Protein 9EJY (pdb70)

Nearest PDB structures (foldseek):
  6es4-assembly1_A  TM=9.521E-01  e=2.164E-20  Drosophila melanogaster
  6es4-assembly1_B  TM=9.559E-01  e=6.079E-20  Drosophila melanogaster
  2rqc-assembly1_A  TM=8.273E-01  e=5.214E-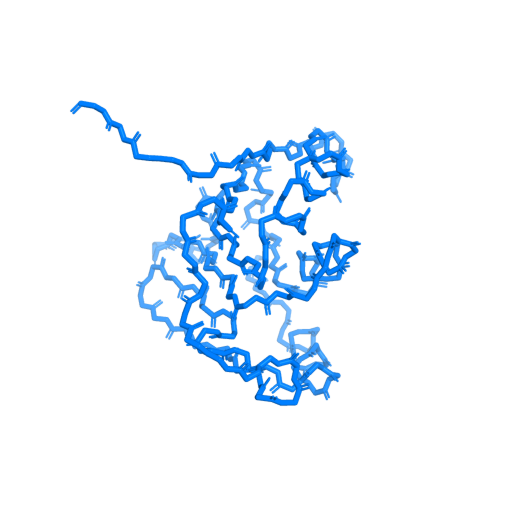06  Homo sapiens
  5lsl-assembly3_C  TM=9.166E-01  e=3.857E-05  Saccharomyces cerevisiae
  5zwo-assembly1_4  TM=9.006E-01  e=8.368E-05  Saccharomyces cerevisiae S288C

Structure (mmCIF, N/CA/C/O backbone):
data_9EJY
#
_entry.id   9EJY
#
_cell.length_a   77.023
_cell.length_b   77.023
_cell.length_c   52.893
_cell.angle_alpha   90.000
_cell.angle_beta   90.000
_cell.angle_gamma   120.000
#
_symmetry.space_group_name_H-M   'P 31 2 1'
#
loop_
_entity.id
_entity.type
_entity.pdbx_description
1 polymer 'Heterogeneous nuclear ribonucleoprotein R'
2 water water
#
loop_
_atom_site.group_PDB
_atom_site.id
_atom_site.type_symbol
_atom_site.label_atom_id
_atom_site.label_alt_id
_atom_site.label_comp_id
_atom_site.label_asym_id
_atom_site.label_entity_id
_atom_site.label_seq_id
_atom_site.pdbx_PDB_ins_code
_atom_site.Cartn_x
_atom_site.Cartn_y
_atom_site.Cartn_z
_atom_site.occupancy
_atom_site.B_iso_or_equiv
_atom_site.auth_seq_id
_atom_site.auth_comp_id
_atom_site.auth_asym_id
_atom_site.auth_atom_id
_atom_site.pdbx_PDB_model_num
ATOM 1 N N . SER A 1 17 ? 7.40680 30.07970 -0.65885 1.000 123.25285 120 SER A N 1
ATOM 2 C CA . SER A 1 17 ? 6.87060 30.31952 0.67725 1.000 119.70421 120 SER A CA 1
ATOM 3 C C . SER A 1 17 ? 5.52838 29.61786 0.87085 1.000 117.03682 120 SER A C 1
ATOM 4 O O . SER A 1 17 ? 5.02006 28.94719 -0.03577 1.000 114.61325 120 SER A O 1
ATOM 7 N N . GLY A 1 18 ? 4.95790 29.79094 2.06066 1.000 101.03151 121 GLY A N 1
ATOM 8 C CA . GLY A 1 18 ? 3.76580 29.08302 2.45293 1.000 90.90532 121 GLY A CA 1
ATOM 9 C C . GLY A 1 18 ? 4.11392 27.90957 3.34514 1.000 82.62036 121 GLY A C 1
ATOM 10 O O . GLY A 1 18 ? 5.22765 27.37972 3.29505 1.000 84.12665 121 GLY A O 1
ATOM 11 N N . PRO A 1 19 ? 3.17850 27.49398 4.19514 1.000 79.07279 122 PRO A N 1
ATOM 12 C CA . PRO A 1 19 ? 3.43874 26.33650 5.05800 1.000 77.62224 122 PRO A CA 1
ATOM 13 C C . PRO A 1 19 ? 3.45545 25.03207 4.27645 1.000 82.24284 122 PRO A C 1
ATOM 14 O O . PRO A 1 19 ? 2.74806 24.85940 3.27893 1.000 83.92800 122 PRO A O 1
ATOM 18 N N . ASP A 1 20 ? 4.30125 24.11394 4.74139 1.000 81.98595 123 ASP A N 1
ATOM 19 C CA . ASP A 1 20 ? 4.41605 22.77519 4.17122 1.000 85.79227 123 ASP A CA 1
ATOM 20 C C . ASP A 1 20 ? 3.23468 21.94211 4.65028 1.000 86.09267 123 ASP A C 1
ATOM 21 O O . ASP A 1 20 ? 3.15875 21.58368 5.82924 1.000 83.82343 123 ASP A O 1
ATOM 26 N N . GLU A 1 21 ? 2.32409 21.61208 3.73154 1.000 87.79340 124 GLU A N 1
ATOM 27 C CA . GLU A 1 21 ? 1.08494 20.94612 4.12468 1.000 89.14969 124 GLU A CA 1
ATOM 28 C C . GLU A 1 21 ? 1.34654 19.57516 4.72811 1.000 88.56954 124 GLU A C 1
ATOM 29 O O . GLU A 1 21 ? 0.68755 19.18759 5.70040 1.000 87.18811 124 GLU A O 1
ATOM 35 N N . ALA A 1 22 ? 2.29578 18.82419 4.16283 1.000 89.37995 125 ALA A N 1
ATOM 36 C CA . ALA A 1 22 ? 2.64147 17.52438 4.72978 1.000 89.13530 125 ALA A CA 1
ATOM 37 C C . ALA A 1 22 ? 3.15396 17.66801 6.15837 1.000 87.14333 125 ALA A C 1
ATOM 38 O O . ALA A 1 22 ? 2.75267 16.91284 7.05308 1.000 87.19795 125 ALA A O 1
ATOM 40 N N . LYS A 1 23 ? 4.04502 18.63439 6.39229 1.000 84.92573 126 LYS A N 1
ATOM 41 C CA . LYS A 1 23 ? 4.59387 18.81523 7.73112 1.000 83.76257 126 LYS A CA 1
ATOM 42 C C . LYS A 1 23 ? 3.51505 19.23123 8.72015 1.000 80.47029 126 LYS A C 1
ATOM 43 O O . LYS A 1 23 ? 3.49739 18.75693 9.86313 1.000 78.37124 126 LYS A O 1
ATOM 49 N N . ILE A 1 24 ? 2.60609 20.11321 8.30085 1.000 82.53757 127 ILE A N 1
ATOM 50 C CA . ILE A 1 24 ? 1.49386 20.50344 9.16268 1.000 80.69314 127 ILE A CA 1
ATOM 51 C C . ILE A 1 24 ? 0.60463 19.29998 9.46530 1.000 82.69159 127 ILE A C 1
ATOM 52 O O . ILE A 1 24 ? 0.21770 19.06431 10.61711 1.000 79.33216 127 ILE A O 1
ATOM 57 N N . LYS A 1 25 ? 0.27798 18.51374 8.43225 1.000 84.69865 128 LYS A N 1
ATOM 58 C CA . LYS A 1 25 ? -0.59872 17.35656 8.60602 1.000 83.25428 128 LYS A CA 1
ATOM 59 C C . LYS A 1 25 ? -0.04848 16.39299 9.65156 1.000 83.42834 128 LYS A C 1
ATOM 60 O O . LYS A 1 25 ? -0.76124 15.98646 10.57758 1.000 82.73161 128 LYS A O 1
ATOM 66 N N . ALA A 1 26 ? 1.22150 16.00946 9.51446 1.000 84.80148 129 ALA A N 1
ATOM 67 C CA . ALA A 1 26 ? 1.82304 15.10210 10.48134 1.000 83.08299 129 ALA A CA 1
ATOM 68 C C . ALA A 1 26 ? 1.81521 15.69328 11.88651 1.000 80.31709 129 ALA A C 1
ATOM 69 O O . ALA A 1 26 ? 1.67650 14.95718 12.87043 1.000 82.49887 129 ALA A O 1
ATOM 71 N N . LEU A 1 27 ? 1.95043 17.01217 12.00876 1.000 80.05501 130 LEU A N 1
ATOM 72 C CA . LEU A 1 27 ? 1.91593 17.62149 13.33384 1.000 78.70145 130 LEU A CA 1
ATOM 73 C C . LEU A 1 27 ? 0.56116 17.40888 13.99737 1.000 78.81581 130 LEU A C 1
ATOM 74 O O . LEU A 1 27 ? 0.48730 17.01347 15.16726 1.000 78.47046 130 LEU A O 1
ATOM 79 N N . LEU A 1 28 ? -0.52584 17.68131 13.26505 1.000 77.60471 131 LEU A N 1
ATOM 80 C CA . LEU A 1 28 ? -1.86127 17.53290 13.83780 1.000 78.76381 131 LEU A CA 1
ATOM 81 C C . LEU A 1 28 ? -2.21098 16.07108 14.07931 1.000 82.30755 131 LEU A C 1
ATOM 82 O O . LEU A 1 28 ? -2.96088 15.76450 15.01336 1.000 79.78558 131 LEU A O 1
ATOM 87 N N . GLU A 1 29 ? -1.70041 15.15923 13.24876 1.000 87.76553 132 GLU A N 1
ATOM 88 C CA . GLU A 1 29 ? -1.94322 13.74048 13.50283 1.000 89.04129 132 GLU A CA 1
ATOM 89 C C . GLU A 1 29 ? -1.21140 13.28767 14.75921 1.000 87.26069 132 GLU A C 1
ATOM 90 O O . GLU A 1 29 ? -1.71498 12.44668 15.51329 1.000 89.33385 132 GLU A O 1
ATOM 96 N N . ARG A 1 30 ? -0.03203 13.85528 15.00962 1.000 83.95585 133 ARG A N 1
ATOM 97 C CA . ARG A 1 30 ? 0.70783 13.54055 16.22630 1.000 83.79112 133 ARG A CA 1
ATOM 98 C C . ARG A 1 30 ? 0.00677 14.09642 17.46430 1.000 81.27479 133 ARG A C 1
ATOM 99 O O . ARG A 1 30 ? -0.27775 13.35125 18.40955 1.000 81.94320 133 ARG A O 1
ATOM 107 N N . THR A 1 31 ? -0.29051 15.40211 17.47659 1.000 80.32822 134 THR A N 1
ATOM 108 C CA . THR A 1 31 ? -0.76058 16.05223 18.69781 1.000 75.77072 134 THR A CA 1
ATOM 109 C C . THR A 1 31 ? -2.27433 16.02646 18.86600 1.000 77.09848 134 THR A C 1
ATOM 110 O O . THR A 1 31 ? -2.75648 16.11373 20.00003 1.000 74.55534 134 THR A O 1
ATOM 114 N N . GLY A 1 32 ? -3.04139 15.92590 17.78036 1.000 76.78150 135 GLY A N 1
ATOM 115 C CA . GLY A 1 32 ? -4.48682 15.89633 17.87985 1.000 72.14431 135 GLY A CA 1
ATOM 116 C C . GLY A 1 32 ? -5.14986 17.24636 18.05059 1.000 72.78970 135 GLY A C 1
ATOM 117 O O . GLY A 1 32 ? -6.37666 17.29787 18.21622 1.000 72.82439 135 GLY A O 1
ATOM 118 N N . TYR A 1 33 ? -4.38771 18.33516 18.01518 1.000 70.74541 136 TYR A N 1
ATOM 119 C CA . TYR A 1 33 ? -4.94548 19.67341 18.12737 1.000 69.77953 136 TYR A CA 1
ATOM 120 C C . TYR A 1 33 ? -5.67815 20.06627 16.85087 1.000 68.41267 136 TYR A C 1
ATOM 121 O O . TYR A 1 33 ? -5.34981 19.60577 15.75240 1.000 70.48022 136 TYR A O 1
ATOM 130 N N . THR A 1 34 ? -6.66966 20.94203 17.00120 1.000 65.91634 137 THR A N 1
ATOM 131 C CA . THR A 1 34 ? -7.30611 21.56172 15.85158 1.000 67.53612 137 THR A CA 1
ATOM 132 C C . THR A 1 34 ? -6.40971 22.66866 15.30779 1.000 67.58377 137 THR A C 1
ATOM 133 O O . THR A 1 34 ? -5.54132 23.19609 16.00674 1.000 65.24111 137 THR A O 1
ATOM 137 N N . LEU A 1 35 ? -6.62542 23.02798 14.04654 1.000 67.08811 138 LEU A N 1
ATOM 138 C CA . LEU A 1 35 ? -5.90178 24.15087 13.44601 1.000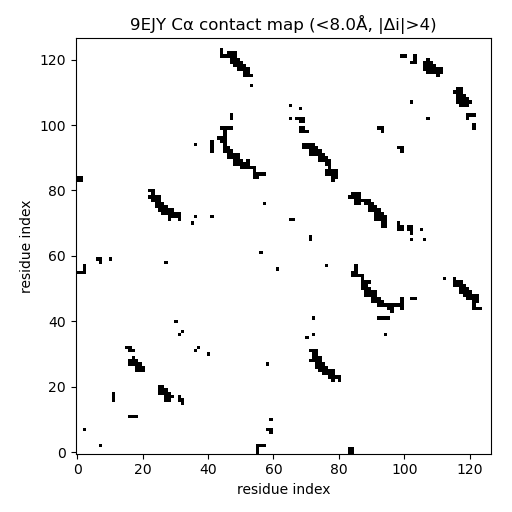 67.10291 138 LEU A CA 1
ATOM 139 C C . LEU A 1 35 ? -6.86125 24.85484 12.50512 1.000 69.57900 138 LEU A C 1
ATOM 140 O O . LEU A 1 35 ? -7.27421 24.27446 11.49711 1.000 68.82832 138 LEU A O 1
ATOM 145 N N . ASP A 1 36 ? -7.23992 26.08281 12.84290 1.000 66.14123 139 ASP A N 1
ATOM 146 C CA . ASP A 1 36 ? -8.26835 26.81230 12.11276 1.000 67.04149 139 ASP A CA 1
ATOM 147 C C . ASP A 1 36 ? -7.65857 28.03819 11.45793 1.000 64.74439 139 ASP A C 1
ATOM 148 O O . ASP A 1 36 ? -7.03634 28.86744 12.12837 1.000 62.81189 139 ASP A O 1
ATOM 153 N N . VAL A 1 37 ? -7.83083 28.13964 10.15135 1.000 64.70119 140 VAL A N 1
ATOM 154 C CA . VAL A 1 37 ? -7.21825 29.18981 9.35518 1.000 63.65862 140 VAL A CA 1
ATOM 155 C C . VAL A 1 37 ? -8.31171 30.19745 9.02031 1.000 62.00305 140 VAL A C 1
ATOM 156 O O . VAL A 1 37 ? -9.31966 29.84171 8.40909 1.000 63.52187 140 VAL A O 1
ATOM 160 N N . THR A 1 38 ? -8.14792 31.43369 9.47752 1.000 60.09936 141 THR A N 1
ATOM 161 C CA . THR A 1 38 ? -9.04736 32.52955 9.12069 1.000 61.58374 141 THR A CA 1
ATOM 162 C C . THR A 1 38 ? -8.23137 33.62468 8.44552 1.000 57.76299 141 THR A C 1
ATOM 163 O O . THR A 1 38 ? -7.00572 33.53909 8.32282 1.000 58.06545 141 THR A O 1
ATOM 167 N N . THR A 1 39 ? -8.91241 34.66890 8.01157 1.000 58.14341 142 THR A N 1
ATOM 168 C CA . THR A 1 39 ? -8.18362 35.75185 7.38498 1.000 57.33483 142 THR A CA 1
ATOM 169 C C . THR A 1 39 ? -7.30797 36.39555 8.44920 1.000 54.73259 142 THR A C 1
ATOM 170 O O . THR A 1 39 ? -7.79413 36.75794 9.52577 1.000 57.85140 142 THR A O 1
ATOM 174 N N . GLY A 1 40 ? -6.01579 36.48534 8.16714 1.000 54.44158 143 GLY A N 1
ATOM 175 C CA . GLY A 1 40 ? -5.06838 37.10444 9.06763 1.000 56.44972 143 GLY A CA 1
ATOM 176 C C . GLY A 1 40 ? -4.60786 36.27052 10.24703 1.000 55.29186 143 GLY A C 1
ATOM 177 O O . GLY A 1 40 ? -3.86810 36.79454 11.08739 1.000 49.90691 143 GLY A O 1
ATOM 178 N N . GLN A 1 41 ? -4.99413 34.99695 10.34975 1.000 54.58559 144 GLN A N 1
ATOM 179 C CA . GLN A 1 41 ? -4.63887 34.27085 11.56390 1.000 53.48534 144 GLN A CA 1
ATOM 180 C C . GLN A 1 41 ? -4.65645 32.76228 11.33979 1.000 55.21517 144 GLN A C 1
ATOM 181 O O . GLN A 1 41 ? -5.49268 32.23796 10.60500 1.000 56.20747 144 GLN A O 1
ATOM 187 N N . ARG A 1 42 ? -3.72973 32.06884 11.99955 1.000 52.92606 145 ARG A N 1
ATOM 188 C CA . ARG A 1 42 ? -3.77788 30.61656 12.11443 1.000 55.18426 145 ARG A CA 1
ATOM 189 C C . ARG A 1 42 ? -3.84720 30.28653 13.59848 1.000 56.04603 145 ARG A C 1
ATOM 190 O O . ARG A 1 42 ? -2.96098 30.68784 14.36125 1.000 53.79692 145 ARG A O 1
ATOM 198 N N . LYS A 1 43 ? -4.91043 29.59468 14.01635 1.000 54.75103 146 LYS A N 1
ATOM 199 C CA . LYS A 1 43 ? -5.12743 29.27866 15.42576 1.000 55.75598 146 LYS A CA 1
ATOM 200 C C . LYS A 1 43 ? -4.95904 27.78336 15.65152 1.000 60.96166 146 LYS A C 1
ATOM 201 O O . LYS A 1 43 ? -5.72590 26.97470 15.11747 1.000 59.62798 146 LYS A O 1
ATOM 207 N N . TYR A 1 44 ? -3.95324 27.43373 16.44432 1.000 58.10886 147 TYR A N 1
ATOM 208 C CA . TYR A 1 44 ? -3.63161 26.06429 16.81502 1.000 57.54153 147 TYR A CA 1
ATOM 209 C C . TYR A 1 44 ? -4.21952 25.79598 18.19487 1.000 59.66562 147 TYR A C 1
ATOM 210 O O . TYR A 1 44 ? -3.96745 26.55433 19.13953 1.000 58.43176 147 TYR A O 1
ATOM 219 N N . GLY A 1 45 ? -5.01606 24.73398 18.31219 1.000 59.51577 148 GLY A N 1
ATOM 220 C CA . GLY A 1 45 ? -5.69154 24.52381 19.58177 1.000 61.47126 148 GLY A CA 1
ATOM 221 C C . GLY A 1 45 ? -6.74470 25.59230 19.83821 1.000 62.52607 148 GLY A C 1
ATOM 222 O O . GLY A 1 45 ? -7.40609 26.08850 18.92324 1.000 64.48407 148 GLY A O 1
ATOM 223 N N . GLY A 1 46 ? -6.90173 25.94860 21.11324 1.000 64.03846 149 GLY A N 1
ATOM 224 C CA . GLY A 1 46 ? -7.83457 26.97288 21.53113 1.000 63.81897 149 GLY A CA 1
ATOM 225 C C . GLY A 1 46 ? -9.29752 26.60582 21.36986 1.000 67.80400 149 GLY A C 1
ATOM 226 O O . GLY A 1 46 ? -10.02363 27.22969 20.59086 1.000 68.23966 149 GLY A O 1
ATOM 227 N N . PRO A 1 47 ? -9.78305 25.61681 22.14172 1.000 65.42366 150 PRO A N 1
ATOM 228 C CA . PRO A 1 47 ? -9.09602 24.84035 23.19624 1.000 65.76524 150 PRO A CA 1
ATOM 229 C C . PRO A 1 47 ? -8.20765 23.70322 22.68393 1.000 66.51804 150 PRO A C 1
ATOM 230 O O . PRO A 1 47 ? -8.38018 23.22730 21.55819 1.000 68.20730 150 PRO A O 1
ATOM 234 N N . PRO A 1 48 ? -7.25586 23.24949 23.49828 1.000 69.71197 151 PRO A N 1
ATOM 235 C CA . PRO A 1 48 ? -6.52327 22.03383 23.17611 1.000 68.46840 151 PRO A CA 1
ATOM 236 C C . PRO A 1 48 ? -7.44085 20.83664 23.33262 1.000 74.36689 151 PRO A C 1
ATOM 237 O O . PRO A 1 48 ? -8.57415 20.98861 23.81187 1.000 74.87376 151 PRO A O 1
ATOM 241 N N . PRO A 1 49 ? -7.00204 19.63881 22.95617 1.000 73.92884 152 PRO A N 1
ATOM 242 C CA . PRO A 1 49 ? -7.80730 18.44743 23.26319 1.000 78.10166 152 PRO A CA 1
ATOM 243 C C . PRO A 1 49 ? -7.96390 18.30526 24.77023 1.000 83.65099 152 PRO A C 1
ATOM 244 O O . PRO A 1 49 ? -7.01848 18.52665 25.52790 1.000 82.71027 152 PRO A O 1
ATOM 248 N N . ASP A 1 50 ? -9.16857 17.93823 25.21712 1.000 87.07876 153 ASP A N 1
ATOM 249 C CA . ASP A 1 50 ? -9.35899 17.90616 26.66222 1.000 90.19092 153 ASP A CA 1
ATOM 250 C C . ASP A 1 50 ? -8.53892 16.80961 27.32569 1.000 92.31096 153 ASP A C 1
ATOM 251 O O . ASP A 1 50 ? -8.41841 16.81026 28.55525 1.000 95.09774 153 ASP A O 1
ATOM 256 N N . SER A 1 51 ? -7.96256 15.88971 26.54542 1.000 95.10153 154 SER A N 1
ATOM 257 C CA . SER A 1 51 ? -6.98414 14.95653 27.09692 1.000 94.35439 154 SER A CA 1
ATOM 258 C C . SER A 1 51 ? -5.70965 15.67992 27.51007 1.000 91.23917 154 SER A C 1
ATOM 259 O O . SER A 1 51 ? -5.04354 15.26863 28.46923 1.000 91.58679 154 SER A O 1
ATOM 262 N N . VAL A 1 52 ? -5.35043 16.74270 26.78979 1.000 87.71497 155 VAL A N 1
ATOM 263 C CA . VAL A 1 52 ? -4.22601 17.57696 27.19549 1.000 87.00015 155 VAL A CA 1
ATOM 264 C C . VAL A 1 52 ? -4.60917 18.42820 28.39450 1.000 87.10612 155 VAL A C 1
ATOM 265 O O . VAL A 1 52 ? -3.85562 18.52797 29.37007 1.000 84.36066 155 VAL A O 1
ATOM 269 N N . TYR A 1 53 ? -5.78755 19.04418 28.34747 1.000 85.87036 156 TYR A N 1
ATOM 270 C CA . TYR A 1 53 ? -6.17798 20.02079 29.35669 1.000 84.84346 156 TYR A CA 1
ATOM 271 C C . TYR A 1 53 ? -7.69116 20.14534 29.36719 1.000 90.95986 156 TYR A C 1
ATOM 272 O O . TYR A 1 53 ? -8.28517 20.58575 28.37840 1.000 91.42751 156 TYR A O 1
ATOM 281 N N . SER A 1 54 ? -8.30977 19.76654 30.47568 1.000 94.87492 157 SER A N 1
ATOM 282 C CA . SER A 1 54 ? -9.69830 20.09968 30.74515 1.000 100.95823 157 SER A CA 1
ATOM 283 C C . SER A 1 54 ? -9.73399 21.20857 31.78622 1.000 103.61518 157 SER A C 1
ATOM 284 O O . SER A 1 54 ? -8.95828 21.19438 32.75067 1.000 103.72273 157 SER A O 1
ATOM 287 N N . GLY A 1 55 ? -10.61698 22.17815 31.57822 1.000 103.88824 158 GLY A N 1
ATOM 288 C CA . GLY A 1 55 ? -10.68204 23.31531 32.47122 1.000 103.00408 158 GLY A CA 1
ATOM 289 C C . GLY A 1 55 ? -11.00504 24.60644 31.75235 1.000 102.61175 158 GLY A C 1
ATOM 290 O O . GLY A 1 55 ? -11.00758 24.65890 30.51943 1.000 103.13024 158 GLY A O 1
ATOM 291 N N . VAL A 1 56 ? -11.28850 25.65462 32.52820 1.000 102.09522 159 VAL A N 1
ATOM 292 C CA . VAL A 1 56 ? -11.63915 26.94944 31.95422 1.000 99.91526 159 VAL A CA 1
ATOM 293 C C . VAL A 1 56 ? -10.41966 27.56597 31.26889 1.000 96.13740 159 VAL A C 1
ATOM 294 O O . VAL A 1 56 ? -9.26937 27.18157 31.51126 1.000 92.18146 159 VAL A O 1
ATOM 298 N N . GLN A 1 57 ? -10.68553 28.51252 30.36959 1.000 96.40305 160 GLN A N 1
ATOM 299 C CA . GLN A 1 57 ? -9.62881 29.17301 29.62362 1.000 91.14771 160 GLN A CA 1
ATOM 300 C C . GLN A 1 57 ? -8.57962 29.73309 30.58444 1.000 89.93201 160 GLN A C 1
ATOM 301 O O . GLN A 1 57 ? -8.94173 30.34572 31.60006 1.000 89.39744 160 GLN A O 1
ATOM 307 N N . PRO A 1 58 ? -7.29023 29.50983 30.32475 1.000 80.46280 161 PRO A N 1
ATOM 308 C CA . PRO A 1 58 ? -6.24977 29.99699 31.24038 1.000 75.35773 161 PRO A CA 1
ATOM 309 C C . PRO A 1 58 ? -6.25569 31.51376 31.35139 1.000 74.59737 161 PRO A C 1
ATOM 310 O O . PRO A 1 58 ? -6.43597 32.23356 30.36602 1.000 76.35002 161 PRO A O 1
ATOM 314 N N . GLY A 1 59 ? -6.00954 31.99158 32.56046 1.000 69.42771 162 GLY A N 1
ATOM 315 C CA . GLY A 1 59 ? -6.17337 33.38975 32.90054 1.000 74.11374 162 GLY A CA 1
ATOM 316 C C . GLY A 1 59 ? -4.92245 34.22625 32.74580 1.000 70.49021 162 GLY A C 1
ATOM 317 O O . GLY A 1 59 ? -4.06242 33.96875 31.89811 1.000 68.02079 162 GLY A O 1
ATOM 318 N N . ILE A 1 60 ? -4.82521 35.24964 33.59629 1.000 69.97019 163 ILE A N 1
ATOM 319 C CA . ILE A 1 60 ? -3.80348 36.27392 33.44290 1.000 70.32784 163 ILE A CA 1
ATOM 320 C C . ILE A 1 60 ? -2.42503 35.67672 33.69386 1.000 66.93823 163 ILE A C 1
ATOM 321 O O . ILE A 1 60 ? -2.23728 34.84909 34.59606 1.000 65.06858 163 ILE A O 1
ATOM 326 N N . GLY A 1 61 ? -1.45183 36.09024 32.89403 1.000 6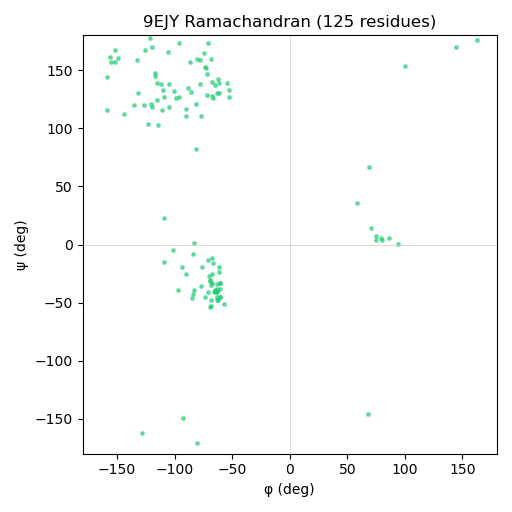4.90787 164 GLY A N 1
ATOM 327 C CA . GLY A 1 61 ? -0.09918 35.62317 33.07414 1.000 63.79710 164 GLY A CA 1
ATOM 328 C C . GLY A 1 61 ? 0.22613 34.31685 32.38496 1.000 60.92395 164 GLY A C 1
ATOM 329 O O . GLY A 1 61 ? 1.34487 33.80857 32.55194 1.000 60.98423 164 GLY A O 1
ATOM 330 N N . THR A 1 62 ? -0.70186 33.77054 31.59872 1.000 58.58054 165 THR A N 1
ATOM 331 C CA . THR A 1 62 ? -0.52768 32.48403 30.93491 1.000 58.29651 165 THR A CA 1
ATOM 332 C C . THR A 1 62 ? -0.17120 32.60231 29.46072 1.000 56.20592 165 THR A C 1
ATOM 333 O O . THR A 1 62 ? 0.08366 31.57685 28.81180 1.000 52.00080 165 THR A O 1
ATOM 337 N N . GLU A 1 63 ? -0.15392 33.81742 28.91722 1.000 53.81218 166 GLU A N 1
ATOM 338 C CA . GLU A 1 63 ? 0.04221 34.05345 27.49656 1.000 49.56925 166 GLU A CA 1
ATOM 339 C C . GLU A 1 63 ? 1.38463 34.73119 27.26291 1.000 46.85120 166 GLU A C 1
ATOM 340 O O . GLU A 1 63 ? 1.76744 35.63505 28.01243 1.000 49.79312 166 GLU A O 1
ATOM 346 N N . VAL A 1 64 ? 2.10667 34.29194 26.22924 1.000 45.66657 167 VAL A N 1
ATOM 347 C CA . VAL A 1 64 ? 3.36277 34.92388 25.85311 1.000 46.42356 167 VAL A CA 1
ATOM 348 C C . VAL A 1 64 ? 3.23443 35.51854 24.46071 1.000 44.38452 167 VAL A C 1
ATOM 349 O O . VAL A 1 64 ? 2.50872 34.99956 23.60842 1.000 44.06474 167 VAL A O 1
ATOM 353 N N . PHE A 1 65 ? 3.89628 36.65158 24.25793 1.000 44.71247 168 PHE A N 1
ATOM 354 C CA . PHE A 1 65 ? 4.09270 37.20442 22.92890 1.000 43.25453 168 PHE A CA 1
ATOM 355 C C . PHE A 1 65 ? 5.37371 36.59172 22.38639 1.000 43.55800 168 PHE A C 1
ATOM 356 O O . PHE A 1 65 ? 6.35251 36.47116 23.13053 1.000 41.63006 168 PHE A O 1
ATOM 364 N N . VAL A 1 66 ? 5.35277 36.14622 21.12339 1.000 42.28499 169 VAL A N 1
ATOM 365 C CA . VAL A 1 66 ? 6.53932 35.61771 20.44362 1.000 41.50602 169 VAL A CA 1
ATOM 366 C C . VAL A 1 66 ? 6.77992 36.49937 19.22844 1.000 44.72327 169 VAL A C 1
ATOM 367 O O . VAL A 1 66 ? 5.92980 36.57733 18.34179 1.000 43.44514 169 VAL A O 1
ATOM 371 N N . GLY A 1 67 ? 7.93452 37.16156 19.18193 1.000 42.97922 170 GLY A N 1
ATOM 372 C CA . GLY A 1 67 ? 8.23634 38.10095 18.12914 1.000 48.01514 170 GLY A CA 1
ATOM 373 C C . GLY A 1 67 ? 9.47422 37.68768 17.34983 1.000 50.11400 170 GLY A C 1
ATOM 374 O O . GLY A 1 67 ? 10.21931 36.78559 17.74636 1.000 44.33314 170 GLY A O 1
ATOM 375 N N . LYS A 1 68 ? 9.68458 38.38712 16.22916 1.000 46.83253 171 LYS A N 1
ATOM 376 C CA . LYS A 1 68 ? 10.80087 38.13399 15.32363 1.000 52.91329 171 LYS A CA 1
ATOM 377 C C . LYS A 1 68 ? 10.78653 36.69801 14.80568 1.000 48.79028 171 LYS A C 1
ATOM 378 O O . LYS A 1 68 ? 11.83209 36.08943 14.58713 1.000 47.66140 171 LYS A O 1
ATOM 384 N N . ILE A 1 69 ? 9.59302 36.16732 14.58228 1.000 48.54199 172 ILE A N 1
ATOM 385 C CA . ILE A 1 69 ? 9.45820 34.86252 13.91906 1.000 48.50449 172 ILE A CA 1
ATOM 386 C C . ILE A 1 69 ? 9.80362 35.02478 12.44891 1.000 52.34630 172 ILE A C 1
ATOM 387 O O . ILE A 1 69 ? 9.26470 35.93459 11.79132 1.000 51.64427 172 ILE A O 1
ATOM 392 N N . PRO A 1 70 ? 10.69489 34.20574 11.89124 1.000 53.70146 173 PRO A N 1
ATOM 393 C CA . PRO A 1 70 ? 10.93430 34.25985 10.44640 1.000 53.36459 173 PRO A CA 1
ATOM 394 C C . PRO A 1 70 ? 9.62282 34.10212 9.68922 1.000 55.21593 173 PRO A C 1
ATOM 395 O O . PRO A 1 70 ? 8.76791 33.29457 10.05979 1.000 56.29057 173 PRO A O 1
ATOM 399 N N . ARG A 1 71 ? 9.45882 34.89710 8.62507 1.000 56.70482 174 ARG A N 1
ATOM 400 C CA . ARG A 1 71 ? 8.14642 35.05509 8.00652 1.000 58.30085 174 ARG A CA 1
ATOM 401 C C . ARG A 1 71 ? 7.67793 33.81414 7.25793 1.000 62.41904 174 ARG A C 1
ATOM 402 O O . ARG A 1 71 ? 6.49657 33.73673 6.90450 1.000 60.95240 174 ARG A O 1
ATOM 410 N N . ASP A 1 72 ? 8.56099 32.84749 7.00094 1.000 61.05334 175 ASP A N 1
ATOM 411 C CA . ASP A 1 72 ? 8.18720 31.61550 6.31779 1.000 61.76153 175 ASP A CA 1
ATOM 412 C C . ASP A 1 72 ? 8.20515 30.40764 7.25346 1.000 60.86713 175 ASP A C 1
ATOM 413 O O . ASP A 1 72 ? 8.35129 29.27070 6.78983 1.000 61.52736 175 ASP A O 1
ATOM 418 N N . LEU A 1 73 ? 8.08611 30.63292 8.55840 1.000 62.23122 176 LEU A N 1
ATOM 419 C CA . LEU A 1 73 ? 8.15459 29.58297 9.56661 1.000 59.32512 176 LEU A CA 1
ATOM 420 C C . LEU A 1 73 ? 6.76906 29.39745 10.16906 1.000 60.14101 176 LEU A C 1
ATOM 421 O O . LEU A 1 73 ? 6.11753 30.38311 10.52813 1.000 55.32307 176 LEU A O 1
ATOM 426 N N . TYR A 1 74 ? 6.32769 28.14778 10.28959 1.000 57.65692 177 TYR A N 1
ATOM 427 C CA . TYR A 1 74 ? 4.94328 27.86073 10.66284 1.000 58.03500 177 TYR A CA 1
ATOM 428 C C . TYR A 1 74 ? 4.90692 26.89133 11.84375 1.000 59.01771 177 TYR A C 1
ATOM 429 O O . TYR A 1 74 ? 5.89085 26.70281 12.57177 1.000 59.57045 177 TYR A O 1
ATOM 438 N N . GLU A 1 75 ? 3.74755 26.26280 12.05531 1.000 58.34227 178 GLU A N 1
ATOM 439 C CA . GLU A 1 75 ? 3.50056 25.56704 13.31783 1.000 56.37251 178 GLU A CA 1
ATOM 440 C C . GLU A 1 75 ? 4.33711 24.30455 13.46104 1.000 58.81974 178 GLU A C 1
ATOM 441 O O . GLU A 1 75 ? 4.64246 23.89858 14.58960 1.000 56.36722 178 GLU A O 1
ATOM 447 N N . ASP A 1 76 ? 4.72567 23.68014 12.34951 1.000 57.23450 179 ASP A N 1
ATOM 448 C CA . ASP A 1 76 ? 5.55138 22.48173 12.44480 1.000 60.43642 179 ASP A CA 1
ATOM 449 C C . ASP A 1 76 ? 6.88713 22.76365 13.11534 1.000 59.85048 179 ASP A C 1
ATOM 450 O O . ASP A 1 76 ? 7.50864 21.83418 13.64526 1.000 59.15961 179 ASP A O 1
ATOM 455 N N . GLU A 1 77 ? 7.35006 24.01314 13.09291 1.000 57.22774 180 GLU A N 1
ATOM 456 C CA . GLU A 1 77 ? 8.55445 24.39282 13.82405 1.000 57.74467 180 GLU A CA 1
ATOM 457 C C . GLU A 1 77 ? 8.25383 25.01284 15.17597 1.000 54.28472 180 GLU A C 1
ATOM 458 O O . GLU A 1 77 ? 8.95873 24.72655 16.15455 1.000 51.14161 180 GLU A O 1
ATOM 464 N N . LEU A 1 78 ? 7.21167 25.84669 15.25799 1.000 52.74572 181 LEU A N 1
ATOM 465 C CA . LEU A 1 78 ? 6.94849 26.58599 16.48431 1.000 51.20011 181 LEU A CA 1
ATOM 466 C C . LEU A 1 78 ? 6.43739 25.68329 17.59223 1.000 50.38527 181 LEU A C 1
ATOM 467 O O . LEU A 1 78 ? 6.79901 25.86530 18.75822 1.000 47.94930 181 LEU A O 1
ATOM 472 N N . VAL A 1 79 ? 5.56171 24.74310 17.26743 1.000 50.21327 182 VAL A N 1
ATOM 473 C CA . VAL A 1 79 ? 4.87681 23.97038 18.30184 1.000 51.00201 182 VAL A CA 1
ATOM 474 C C . VAL A 1 79 ? 5.86644 23.05587 19.02543 1.000 52.82763 182 VAL A C 1
ATOM 475 O O . VAL A 1 79 ? 5.86092 23.03339 20.26638 1.000 50.26906 182 VAL A O 1
ATOM 479 N N . PRO A 1 80 ? 6.73323 22.29406 18.34077 1.000 53.56690 183 PRO A N 1
ATOM 480 C CA . PRO A 1 80 ? 7.68267 21.45646 19.09234 1.000 52.53635 183 PRO A CA 1
ATOM 481 C C . PRO A 1 80 ? 8.60994 22.25355 19.98509 1.000 51.72314 183 PRO A C 1
ATOM 482 O O . PRO A 1 80 ? 9.01170 21.75282 21.04089 1.000 49.16114 183 PRO A O 1
ATOM 486 N N . LEU A 1 81 ? 8.98658 23.47071 19.58720 1.000 52.68037 184 LEU A N 1
ATOM 487 C CA . LEU A 1 81 ? 9.84799 24.26681 20.44966 1.000 49.21393 184 LEU A CA 1
ATOM 488 C C . LEU A 1 81 ? 9.10398 24.68259 21.70418 1.000 47.70087 184 LEU A C 1
ATOM 489 O O . LEU A 1 81 ? 9.56827 24.42581 22.81475 1.000 43.86063 184 LEU A O 1
ATOM 494 N N . PHE A 1 82 ? 7.92307 25.29478 21.55313 1.000 46.21070 185 PHE A N 1
ATOM 495 C CA . PHE A 1 82 ? 7.26728 25.85380 22.73034 1.000 43.88050 185 PHE A CA 1
ATOM 496 C C . PHE A 1 82 ? 6.61540 24.79445 23.59632 1.000 47.49526 185 PHE A C 1
ATOM 497 O O . PHE A 1 82 ? 6.39686 25.05588 24.78088 1.000 46.68504 185 PHE A O 1
ATOM 505 N N . GLU A 1 83 ? 6.35694 23.59829 23.05376 1.000 45.49878 186 GLU A N 1
ATOM 506 C CA . GLU A 1 83 ? 5.95625 22.47223 23.89372 1.000 48.74420 186 GLU A CA 1
ATOM 507 C C . GLU A 1 83 ? 7.02607 22.10221 24.90977 1.000 49.98974 186 GLU A C 1
ATOM 508 O O . GLU A 1 83 ? 6.72328 21.42094 25.89907 1.000 47.99985 186 GLU A O 1
ATOM 514 N N . LYS A 1 84 ? 8.27667 22.51783 24.69019 1.000 46.89040 187 LYS A N 1
ATOM 515 C CA . LYS A 1 84 ? 9.28841 22.26077 25.70020 1.000 49.86074 187 LYS A CA 1
ATOM 516 C C . LYS A 1 84 ? 9.01899 23.05399 26.96860 1.000 49.08015 187 LYS A C 1
ATOM 517 O O . LYS A 1 84 ? 9.41761 22.61321 28.04351 1.000 49.18491 187 LYS A O 1
ATOM 523 N N . ALA A 1 85 ? 8.31032 24.18649 26.88071 1.000 46.58981 188 ALA A N 1
ATOM 524 C CA . ALA A 1 85 ? 7.96617 24.90472 28.10562 1.000 47.99151 188 ALA A CA 1
ATOM 525 C C . ALA A 1 85 ? 6.81447 24.24014 28.84716 1.000 50.90132 188 ALA A C 1
ATOM 526 O O . ALA A 1 85 ? 6.79095 24.23365 30.08205 1.000 54.00326 188 ALA A O 1
ATOM 528 N N . GLY A 1 86 ? 5.85124 23.68969 28.11674 1.000 49.10726 189 GLY A N 1
ATOM 529 C CA . GLY A 1 86 ? 4.70521 23.03343 28.70432 1.000 50.35404 189 GLY A CA 1
ATOM 530 C C . GLY A 1 86 ? 3.61300 22.89247 27.66115 1.000 52.01183 189 GLY A C 1
ATOM 531 O O . GLY A 1 86 ? 3.74457 23.38485 26.53471 1.000 51.21416 189 GLY A O 1
ATOM 532 N N . PRO A 1 87 ? 2.50904 22.22472 28.01388 1.000 54.45346 190 PRO A N 1
ATOM 533 C CA . PRO A 1 87 ? 1.43561 22.00466 27.03364 1.000 53.92695 190 PRO A CA 1
ATOM 534 C C . PRO A 1 87 ? 0.78130 23.30691 26.60332 1.000 52.18604 190 PRO A C 1
ATOM 535 O O . PRO A 1 87 ? 0.47382 24.17097 27.42469 1.000 51.61962 190 PRO A O 1
ATOM 539 N N . ILE A 1 88 ? 0.53001 23.41427 25.30340 1.000 52.94034 191 ILE A N 1
ATOM 540 C CA . ILE A 1 88 ? -0.00042 24.63098 24.69446 1.000 53.92224 191 ILE A CA 1
ATOM 541 C C . ILE A 1 88 ? -1.52095 24.61931 24.81065 1.000 55.24182 191 ILE A C 1
ATOM 542 O O . ILE A 1 88 ? -2.16668 23.60429 24.51473 1.000 55.85096 191 ILE A O 1
ATOM 547 N N . TRP A 1 89 ? -2.09612 25.72681 25.28730 1.000 55.88995 192 TRP A N 1
ATOM 548 C CA . TRP A 1 89 ? -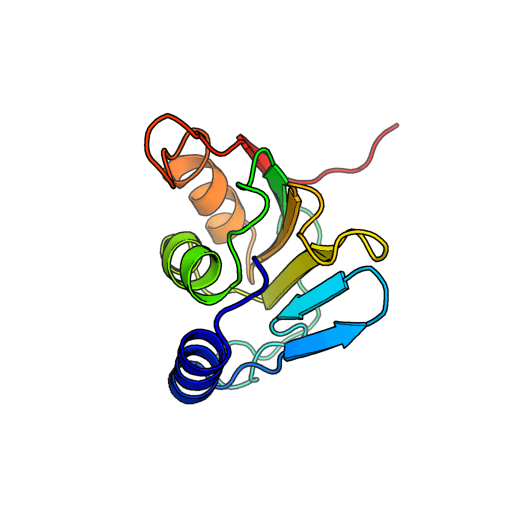3.55102 25.86154 25.23207 1.000 56.57272 192 TRP A CA 1
ATOM 549 C C . TRP A 1 89 ? -3.98646 26.40085 23.87319 1.000 58.11795 192 TRP A C 1
ATOM 550 O O . TRP A 1 89 ? -4.89716 25.84923 23.24901 1.000 59.79382 192 TRP A O 1
ATOM 561 N N . ASP A 1 90 ? -3.30830 27.44345 23.39631 1.000 51.70982 193 ASP A N 1
ATOM 562 C CA . ASP A 1 90 ? -3.56255 27.91198 22.01109 1.000 53.81085 193 ASP A CA 1
ATOM 563 C C . ASP A 1 90 ? -2.31161 28.57631 21.43900 1.000 52.92997 193 ASP A C 1
ATOM 564 O O . ASP A 1 90 ? -1.44952 28.96854 22.23365 1.000 48.89209 193 ASP A O 1
ATOM 569 N N . LEU A 1 91 ? -2.20673 28.61405 20.11553 1.000 50.49168 194 LEU A N 1
ATOM 570 C CA . LEU A 1 91 ? -1.12429 29.33947 19.41881 1.000 50.25184 194 LEU A CA 1
ATOM 571 C C . LEU A 1 91 ? -1.81795 30.10108 18.28622 1.000 51.85808 194 LEU A C 1
ATOM 572 O O . LEU A 1 91 ? -2.44359 29.45817 17.44413 1.000 51.69351 194 LEU A O 1
ATOM 577 N N . ARG A 1 92 ? -1.70321 31.41918 18.29238 1.000 48.28239 195 ARG A N 1
ATOM 578 C CA . ARG A 1 92 ? -2.28411 32.23082 17.20039 1.000 48.91760 195 ARG A CA 1
ATOM 579 C C . ARG A 1 92 ? -1.13529 32.90044 16.43186 1.000 46.15107 195 ARG A C 1
ATOM 580 O O . ARG A 1 92 ? -0.56047 33.85697 16.94334 1.000 44.38354 195 ARG A O 1
ATOM 588 N N . LEU A 1 93 ? -0.81155 32.36509 15.26122 1.000 47.12406 196 LEU A N 1
ATOM 589 C CA . LEU A 1 93 ? 0.23877 32.94381 14.39805 1.000 46.97637 196 LEU A CA 1
ATOM 590 C C . LEU A 1 93 ? -0.44210 33.95399 13.48403 1.000 48.68423 196 LEU A C 1
ATOM 591 O O . LEU A 1 93 ? -1.30422 33.55275 12.69836 1.000 48.92419 196 LEU A O 1
ATOM 596 N N . MET A 1 94 ? -0.07390 35.21307 13.62219 1.000 46.32423 197 MET A N 1
ATOM 597 C CA . MET A 1 94 ? -0.73032 36.24304 12.82732 1.000 48.07404 197 MET A CA 1
ATOM 598 C C . MET A 1 94 ? -0.17792 36.21841 11.40172 1.000 49.41754 197 MET A C 1
ATOM 599 O O . MET A 1 94 ? 1.02719 36.03297 11.19372 1.000 47.95656 197 MET A O 1
ATOM 604 N N . MET A 1 95 ? -1.07367 36.35853 10.41799 1.000 48.46082 198 MET A N 1
ATOM 605 C CA . MET A 1 95 ? -0.75419 36.21067 9.00010 1.000 51.49533 198 MET A CA 1
ATOM 606 C C . MET A 1 95 ? -0.98702 37.50697 8.24065 1.000 53.60024 198 MET A C 1
ATOM 607 O O . MET A 1 95 ? -1.88919 38.28447 8.56118 1.000 55.06050 198 MET A O 1
ATOM 612 N N . ASP A 1 96 ? -0.16765 37.72279 7.21773 1.000 55.29673 199 ASP A N 1
ATOM 613 C CA . ASP A 1 96 ? -0.36356 38.82645 6.29405 1.000 61.13987 199 ASP A CA 1
ATOM 614 C C . ASP A 1 96 ? -1.24904 38.32087 5.16207 1.000 63.15205 199 ASP A C 1
ATOM 615 O O . ASP A 1 96 ? -0.79066 37.49592 4.35646 1.000 64.76233 199 ASP A O 1
ATOM 620 N N . PRO A 1 97 ? -2.50497 38.77191 5.04936 1.000 63.81733 200 PRO A N 1
ATOM 621 C CA . PRO A 1 97 ? -3.37377 38.22018 3.99937 1.000 63.38973 200 PRO A CA 1
ATOM 622 C C . PRO A 1 97 ? -2.92882 38.56941 2.59504 1.000 68.39298 200 PRO A C 1
ATOM 623 O O . PRO A 1 97 ? -3.39299 37.92386 1.64866 1.000 71.81153 200 PRO A O 1
ATOM 627 N N . LEU A 1 98 ? -2.04495 39.55560 2.41996 1.000 72.68712 201 LEU A N 1
ATOM 628 C CA . LEU A 1 98 ? -1.59828 39.91071 1.07665 1.000 73.88193 201 LEU A CA 1
ATOM 629 C C . LEU A 1 98 ? -0.46128 39.01975 0.59493 1.000 75.13970 201 LEU A C 1
ATOM 630 O O . LEU A 1 98 ? -0.43567 38.62312 -0.57676 1.000 77.96650 201 LEU A O 1
ATOM 635 N N . SER A 1 99 ? 0.50011 38.73192 1.46666 1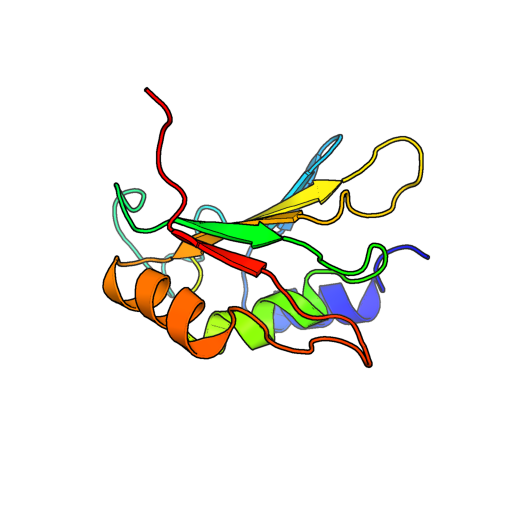.000 71.64890 202 SER A N 1
ATOM 636 C CA . SER A 1 99 ? 1.67255 37.95579 1.08434 1.000 70.15501 202 SER A CA 1
ATOM 637 C C . SER A 1 99 ? 1.51779 36.46512 1.34566 1.000 69.14807 202 SER A C 1
ATOM 638 O O . SER A 1 99 ? 2.24721 35.66801 0.74832 1.000 72.93231 202 SER A O 1
ATOM 641 N N . GLY A 1 100 ? 0.59028 36.06651 2.21173 1.000 66.63827 203 GLY A N 1
ATOM 642 C CA . GLY A 1 100 ? 0.49693 34.67067 2.58452 1.000 64.62420 203 GLY A CA 1
ATOM 643 C C . GLY A 1 100 ? 1.63057 34.17803 3.44261 1.000 66.33108 203 GLY A C 1
ATOM 644 O O . GLY A 1 100 ? 1.79506 32.96289 3.58791 1.000 71.22382 203 GLY A O 1
ATOM 645 N N . GLN A 1 101 ? 2.43023 35.07867 4.00299 1.000 64.31036 204 GLN A N 1
ATOM 646 C CA . GLN A 1 101 ? 3.42603 34.75860 5.01281 1.000 63.11207 204 GLN A CA 1
ATOM 647 C C . GLN A 1 101 ? 2.92852 35.23742 6.36656 1.000 58.80740 204 GLN A C 1
ATOM 648 O O . GLN A 1 101 ? 1.99938 36.04437 6.45003 1.000 55.41720 204 GLN A O 1
ATOM 654 N N . ASN A 1 102 ? 3.56820 34.77189 7.43350 1.000 57.70838 205 ASN A N 1
ATOM 655 C CA . ASN A 1 102 ? 3.15590 35.26889 8.73967 1.000 55.31881 205 ASN A CA 1
ATOM 656 C C . ASN A 1 102 ? 3.65766 36.69997 8.93978 1.000 55.32286 205 ASN A C 1
ATOM 657 O O . ASN A 1 102 ? 4.49757 37.20528 8.18353 1.000 56.16723 205 ASN A O 1
ATOM 662 N N . ARG A 1 103 ? 3.08256 37.37543 9.93958 1.000 53.54217 206 ARG A N 1
ATOM 663 C CA . ARG A 1 103 ? 3.42295 38.76718 10.22989 1.000 59.96502 206 ARG A CA 1
ATOM 664 C C . ARG A 1 103 ? 4.67600 38.92365 11.08581 1.000 58.81916 206 ARG A C 1
ATOM 665 O O . ARG A 1 103 ? 5.01835 40.05627 11.44061 1.000 60.02794 206 ARG A O 1
ATOM 673 N N . GLY A 1 104 ? 5.33937 37.83254 11.45659 1.000 52.94377 207 GLY A N 1
ATOM 674 C CA . GLY A 1 104 ? 6.49945 37.90991 12.31993 1.000 54.42879 207 GLY A CA 1
ATOM 675 C C . GLY A 1 104 ? 6.22303 37.72370 13.79734 1.000 54.40103 207 GLY A C 1
ATOM 676 O O . GLY A 1 104 ? 7.16738 37.79299 14.60171 1.000 48.51425 207 GLY A O 1
ATOM 677 N N . TYR A 1 105 ? 4.96944 37.50071 14.19730 1.000 49.64889 208 TYR A N 1
ATOM 678 C CA . TYR A 1 105 ? 4.68929 37.31762 15.61170 1.000 45.90834 208 TYR A CA 1
ATOM 679 C C . TYR A 1 105 ? 3.46720 36.42805 15.81447 1.000 50.05414 208 TYR A C 1
ATOM 680 O O . TYR A 1 105 ? 2.68455 36.16014 14.89642 1.000 44.56021 208 TYR A O 1
ATOM 689 N N . ALA A 1 106 ? 3.30903 36.00040 17.06192 1.000 45.37248 209 ALA A N 1
ATOM 690 C CA . ALA A 1 106 ? 2.31816 35.01566 17.46153 1.000 44.18690 209 ALA A CA 1
ATOM 691 C C . ALA A 1 106 ? 2.02236 35.23644 18.93567 1.000 45.82539 209 ALA A C 1
ATOM 692 O O . ALA A 1 106 ? 2.82957 35.82075 19.66345 1.000 44.17928 209 ALA A O 1
ATOM 694 N N . PHE A 1 107 ? 0.84879 34.78944 19.37953 1.000 44.32040 210 PHE A N 1
ATOM 695 C CA . PHE A 1 107 ? 0.56950 34.70532 20.80414 1.000 47.19499 210 PHE A CA 1
ATOM 696 C C . PHE A 1 107 ? 0.38721 33.24240 21.17740 1.000 47.32413 210 PHE A C 1
ATOM 697 O O . PHE A 1 107 ? -0.22475 32.47831 20.43212 1.000 46.73615 210 PHE A O 1
ATOM 705 N N . ILE A 1 108 ? 0.93449 32.84364 22.31906 1.000 46.15571 211 ILE A N 1
ATOM 706 C CA . ILE A 1 108 ? 0.82877 31.46263 22.76982 1.000 45.88019 211 ILE A CA 1
ATOM 707 C C . ILE A 1 108 ? 0.27046 31.47729 24.17838 1.000 45.58044 211 ILE A C 1
ATOM 708 O O . ILE A 1 108 ? 0.85385 32.09304 25.08122 1.000 43.79099 211 ILE A O 1
ATOM 713 N N . THR A 1 109 ? -0.87880 30.84182 24.36697 1.000 48.51299 212 THR A N 1
ATOM 714 C CA . THR A 1 109 ? -1.43059 30.66464 25.69817 1.000 49.65774 212 THR A CA 1
ATOM 715 C C . THR A 1 109 ? -1.01754 29.28802 26.20226 1.000 53.15767 212 THR A C 1
ATOM 716 O O . THR A 1 109 ? -1.25256 28.27915 25.52318 1.000 52.68360 212 THR A O 1
ATOM 720 N N . PHE A 1 110 ? -0.41178 29.24523 27.38490 1.000 52.02884 213 PHE A N 1
ATOM 721 C CA . PHE A 1 110 ? -0.15759 27.98012 28.05651 1.000 52.82616 213 PHE A CA 1
ATOM 722 C C . PHE A 1 110 ? -1.24689 27.67304 29.08104 1.000 56.43678 213 PHE A C 1
ATOM 723 O O . PHE A 1 110 ? -2.12393 28.49064 29.36476 1.000 56.88476 213 PHE A O 1
ATOM 731 N N . CYS A 1 111 ? -1.17430 26.46496 29.65195 1.000 56.87978 214 CYS A N 1
ATOM 732 C CA . CYS A 1 111 ? -2.18912 26.01911 30.59754 1.000 60.20830 214 CYS A CA 1
ATOM 733 C C . CYS A 1 111 ? -1.92993 26.50452 32.01968 1.000 62.85922 214 CYS A C 1
ATOM 734 O O . CYS A 1 111 ? -2.80764 26.35596 32.87948 1.000 68.13294 214 CYS A O 1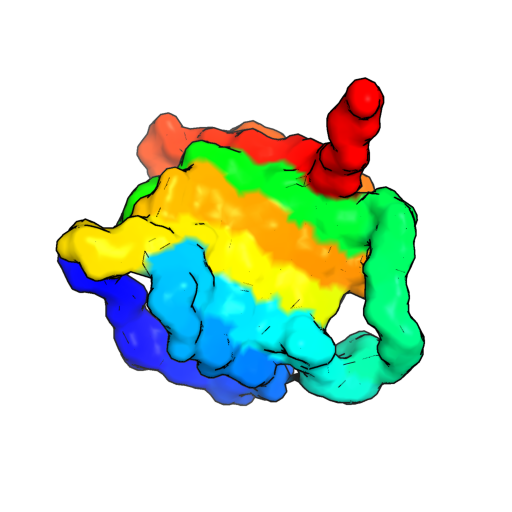
ATOM 737 N N . GLY A 1 112 ? -0.77262 27.10510 32.27606 1.000 61.49639 215 GLY A N 1
ATOM 738 C CA . GLY A 1 112 ? -0.48598 27.65876 33.58346 1.000 60.80338 215 GLY A CA 1
ATOM 739 C C . GLY A 1 112 ? 0.56341 28.74094 33.49531 1.000 61.82841 215 GLY A C 1
ATOM 740 O O . GLY A 1 112 ? 1.31270 28.83760 32.51684 1.000 57.29312 215 GLY A O 1
ATOM 741 N N . LYS A 1 113 ? 0.60792 29.55487 34.55216 1.000 60.84110 216 LYS A N 1
ATOM 742 C CA . LYS A 1 113 ? 1.56956 30.64863 34.62964 1.000 61.47889 216 LYS A CA 1
ATOM 743 C C . LYS A 1 113 ? 3.00627 30.13108 34.58302 1.000 59.48599 216 LYS A C 1
ATOM 744 O O . LYS A 1 113 ? 3.88938 30.75613 33.98021 1.000 56.35677 216 LYS A O 1
ATOM 750 N N . GLU A 1 114 ? 3.25840 28.99800 35.23988 1.000 61.34976 217 GLU A N 1
ATOM 751 C CA . GLU A 1 114 ? 4.61446 28.47409 35.33989 1.000 62.67372 217 GLU A CA 1
ATOM 752 C C . GLU A 1 114 ? 5.16196 28.09135 33.96655 1.000 56.13142 217 GLU A C 1
ATOM 753 O O . GLU A 1 114 ? 6.32710 28.37308 33.65432 1.000 54.37052 217 GLU A O 1
ATOM 759 N N . ALA A 1 115 ? 4.32831 27.47025 33.12158 1.000 54.45611 218 ALA A N 1
ATOM 760 C CA . ALA A 1 115 ? 4.75371 27.13437 31.75979 1.000 53.57319 218 ALA A CA 1
ATOM 761 C C . ALA A 1 115 ? 5.01731 28.38031 30.91745 1.000 53.28563 218 ALA A C 1
ATOM 762 O O . ALA A 1 115 ? 5.97483 28.41380 30.12478 1.000 48.78455 218 ALA A O 1
ATOM 764 N N . ALA A 1 116 ? 4.16977 29.40626 31.04472 1.000 50.08483 219 ALA A N 1
ATOM 765 C CA . ALA A 1 116 ? 4.41889 30.64196 30.31030 1.000 51.74499 219 ALA A CA 1
ATOM 766 C C . ALA A 1 116 ? 5.75350 31.26041 30.71850 1.000 49.80184 219 ALA A C 1
ATOM 767 O O . ALA A 1 116 ? 6.52991 31.69886 29.86484 1.000 47.42532 219 ALA A O 1
ATOM 769 N N . GLN A 1 117 ? 6.03263 31.31107 32.02287 1.000 49.53446 220 GLN A N 1
ATOM 770 C CA . GLN A 1 117 ? 7.32618 31.83042 32.46469 1.000 52.41971 220 GLN A CA 1
ATOM 771 C C . GLN A 1 117 ? 8.47130 30.96053 31.95105 1.000 47.99287 220 GLN A C 1
ATOM 772 O O . GLN A 1 117 ? 9.53452 31.47129 31.57482 1.000 47.92684 220 GLN A O 1
ATOM 778 N N . GLU A 1 118 ? 8.27166 29.64439 31.92453 1.000 50.17145 221 GLU A N 1
ATOM 779 C CA . GLU A 1 118 ? 9.28600 28.75646 31.36527 1.000 47.52863 221 GLU A CA 1
ATOM 780 C C . GLU A 1 118 ? 9.51640 29.02366 29.87782 1.000 48.19818 221 GLU A C 1
ATOM 781 O O . GLU A 1 118 ? 10.65262 28.91668 29.40467 1.000 45.36818 221 GLU A O 1
ATOM 787 N N . ALA A 1 119 ? 8.46937 29.40216 29.12989 1.000 42.54823 222 ALA A N 1
ATOM 788 C CA . ALA A 1 119 ? 8.65338 29.72916 27.71535 1.000 46.60692 222 ALA A CA 1
ATOM 789 C C . ALA A 1 119 ? 9.53701 30.95835 27.54276 1.000 43.79153 222 ALA A C 1
ATOM 790 O O . ALA A 1 119 ? 10.34911 31.01998 26.61349 1.000 38.54445 222 ALA A O 1
ATOM 792 N N . VAL A 1 120 ? 9.37319 31.95846 28.41204 1.000 42.73983 223 VAL A N 1
ATOM 793 C CA . VAL A 1 120 ? 10.27717 33.11035 28.39838 1.000 42.51573 223 VAL A CA 1
ATOM 794 C C . VAL A 1 120 ? 11.70418 32.66806 28.71787 1.000 46.51370 223 VAL A C 1
ATOM 795 O O . VAL A 1 120 ? 12.66089 33.05034 28.03190 1.000 44.55147 223 VAL A O 1
ATOM 799 N N . LYS A 1 121 ? 11.86723 31.86811 29.77001 1.000 46.78720 224 LYS A N 1
ATOM 800 C CA . LYS A 1 121 ? 13.20873 31.46453 30.19420 1.000 46.90543 224 LYS A CA 1
ATOM 801 C C . LYS A 1 121 ? 13.91230 30.63234 29.12266 1.000 44.99643 224 LYS A C 1
ATOM 802 O O . LYS A 1 121 ? 15.11226 30.81798 28.87139 1.000 47.53668 224 LYS A O 1
ATOM 808 N N . LEU A 1 122 ? 13.18807 29.72195 28.46959 1.000 44.36630 225 LEU A N 1
ATOM 809 C CA . LEU A 1 122 ? 13.82633 28.85354 27.47669 1.000 44.45142 225 LEU A CA 1
ATOM 810 C C . LEU A 1 122 ? 13.95179 29.51939 26.11357 1.000 48.33350 225 LEU A C 1
ATOM 811 O O . LEU A 1 122 ? 14.95508 29.32272 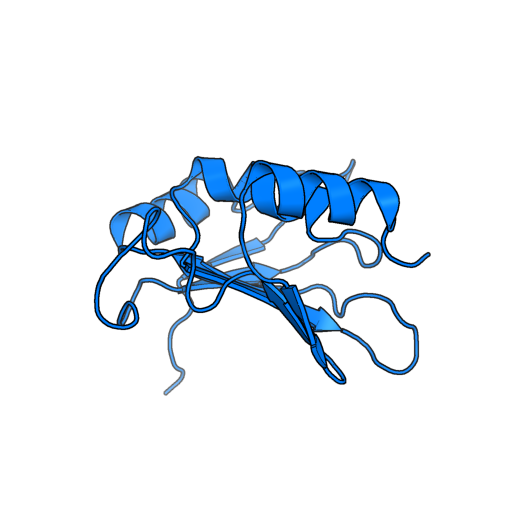25.42065 1.000 43.23750 225 LEU A O 1
ATOM 816 N N . CYS A 1 123 ? 12.93397 30.27728 25.68754 1.000 41.49776 226 CYS A N 1
ATOM 817 C CA . CYS A 1 123 ? 12.82786 30.65697 24.28881 1.000 44.50827 226 CYS A CA 1
ATOM 818 C C . CYS A 1 123 ? 13.09983 32.12283 23.98896 1.000 45.30752 226 CYS A C 1
ATOM 819 O O . CYS A 1 123 ? 13.23579 32.45832 22.80922 1.000 43.11558 226 CYS A O 1
ATOM 822 N N . ASP A 1 124 ? 13.11757 33.01988 24.97684 1.000 42.78126 227 ASP A N 1
ATOM 823 C CA . ASP A 1 124 ? 13.55476 34.37795 24.65051 1.000 44.18726 227 ASP A CA 1
ATOM 824 C C . ASP A 1 124 ? 14.99607 34.29431 24.15377 1.000 49.48885 227 ASP A C 1
ATOM 825 O O . ASP A 1 124 ? 15.83388 33.64684 24.78323 1.000 48.04494 227 ASP A O 1
ATOM 830 N N . SER A 1 125 ? 15.26162 34.92086 23.00420 1.000 47.71112 228 SER A N 1
ATOM 831 C CA . SER A 1 125 ? 16.54976 34.93948 22.30198 1.000 47.13794 228 SER A CA 1
ATOM 832 C C . SER A 1 125 ? 16.87315 33.63120 21.59380 1.000 50.13068 228 SER A C 1
ATOM 833 O O . SER A 1 125 ? 17.98762 33.48430 21.07447 1.000 51.50124 228 SER A O 1
ATOM 836 N N . TYR A 1 126 ? 15.94132 32.67844 21.53073 1.000 48.08096 229 TYR A N 1
ATOM 837 C CA . TYR A 1 126 ? 16.26323 31.39095 20.92658 1.000 51.34641 229 TYR A CA 1
ATOM 838 C C . TYR A 1 126 ? 16.50679 31.55719 19.42398 1.000 51.76212 229 TYR A C 1
ATOM 839 O O . TYR A 1 126 ? 15.68141 32.14283 18.71246 1.000 49.10306 229 TYR A O 1
ATOM 848 N N . GLU A 1 127 ? 17.64743 31.05023 18.94205 1.000 51.34779 230 GLU A N 1
ATOM 849 C CA . GLU A 1 127 ? 18.02963 31.16842 17.52998 1.000 50.31775 230 GLU A CA 1
ATOM 850 C C . GLU A 1 127 ? 17.31326 30.08235 16.72160 1.000 55.37702 230 GLU A C 1
ATOM 851 O O . GLU A 1 127 ? 17.86963 29.02449 16.41496 1.000 53.02335 230 GLU A O 1
ATOM 857 N N . ILE A 1 128 ? 16.04656 30.35485 16.37048 1.000 53.98314 231 ILE A N 1
ATOM 858 C CA . ILE A 1 128 ? 15.20132 29.33731 15.74066 1.000 54.36351 231 ILE A CA 1
ATOM 859 C C . ILE A 1 128 ? 15.67698 29.00960 14.31911 1.000 60.79567 231 ILE A C 1
ATOM 860 O O . ILE A 1 128 ? 15.52613 27.87239 13.85215 1.000 62.40509 231 ILE A O 1
ATOM 865 N N . ARG A 1 129 ? 16.25921 29.97255 13.61963 1.000 58.69386 232 ARG A N 1
ATOM 866 C CA . ARG A 1 129 ? 16.95204 29.77073 12.35731 1.000 64.66305 232 ARG A CA 1
ATOM 867 C C . ARG A 1 129 ? 18.27688 30.50577 12.46670 1.000 64.31287 232 ARG A C 1
ATOM 868 O O . ARG A 1 129 ? 18.42427 31.39522 13.31115 1.000 63.49810 232 ARG A O 1
ATOM 876 N N . PRO A 1 130 ? 19.26983 30.14532 11.65940 1.000 72.42868 233 PRO A N 1
ATOM 877 C CA . PRO A 1 130 ? 20.56878 30.82637 11.75456 1.000 71.02054 233 PRO A CA 1
ATOM 878 C C . PRO A 1 130 ? 20.42275 32.34141 11.66595 1.000 72.03581 233 PRO A C 1
ATOM 879 O O . PRO A 1 130 ? 19.78132 32.87162 10.75513 1.000 70.74395 233 PRO A O 1
ATOM 883 N N . GLY A 1 131 ? 20.98368 33.03896 12.65686 1.000 70.48243 234 GLY A N 1
ATOM 884 C CA . GLY A 1 131 ? 20.93205 34.48880 12.71653 1.000 69.96399 234 GLY A CA 1
ATOM 885 C C . GLY A 1 131 ? 19.60562 35.10172 13.12684 1.000 67.47216 234 GLY A C 1
ATOM 886 O O . GLY A 1 131 ? 19.48850 36.33563 13.11979 1.000 67.12684 234 GLY A O 1
ATOM 887 N N . LYS A 1 132 ? 18.59881 34.30107 13.47475 1.000 66.30047 235 LYS A N 1
ATOM 888 C CA . LYS A 1 132 ? 17.25216 34.80727 13.73575 1.000 62.46350 235 LYS A CA 1
ATOM 889 C C . LYS A 1 132 ? 16.83422 34.40005 15.14909 1.000 59.36243 235 LYS A C 1
ATOM 890 O O . LYS A 1 132 ? 16.48621 33.23923 15.39421 1.000 55.56826 235 LYS A O 1
ATOM 896 N N . HIS A 1 133 ? 16.86917 35.35923 16.07718 1.000 56.49535 236 HIS A N 1
ATOM 897 C CA . HIS A 1 133 ? 16.58610 35.11714 17.48744 1.000 52.81849 236 HIS A CA 1
ATOM 898 C C . HIS A 1 133 ? 15.16326 35.54916 17.80396 1.000 53.19902 236 HIS A C 1
ATOM 899 O O . HIS A 1 133 ? 14.75081 36.66149 17.44734 1.000 48.27090 236 HIS A O 1
ATOM 906 N N . LEU A 1 134 ? 14.42602 34.68109 18.48794 1.000 50.38984 237 LEU A N 1
ATOM 907 C CA . LEU A 1 134 ? 13.07087 35.03200 18.89159 1.000 46.05751 237 LEU A CA 1
ATOM 908 C C . LEU A 1 134 ? 13.09180 36.03773 20.03871 1.000 48.21138 237 LEU A C 1
ATOM 909 O O . LEU A 1 134 ? 14.03020 36.08002 20.83800 1.000 44.98121 237 LEU A O 1
ATOM 914 N N . GLY A 1 135 ? 12.03866 36.84457 20.12263 1.000 45.89356 238 GLY A N 1
ATOM 915 C CA . GLY A 1 135 ? 11.74057 37.61889 21.32186 1.000 44.48028 238 GLY A CA 1
ATOM 916 C C . GLY A 1 135 ? 10.51209 37.03738 21.99522 1.000 44.55307 238 GLY A C 1
ATOM 917 O O . GLY A 1 135 ? 9.47914 36.84869 21.35022 1.000 45.54925 238 GLY A O 1
ATOM 918 N N . VAL A 1 136 ? 10.62964 36.71891 23.28412 1.000 40.51210 239 VAL A N 1
ATOM 919 C CA . VAL A 1 136 ? 9.51491 36.11539 24.01794 1.000 43.94434 239 VAL A CA 1
ATOM 920 C C . VAL A 1 136 ? 9.30734 36.84556 25.33450 1.000 45.17541 239 VAL A C 1
ATOM 921 O O . VAL A 1 136 ? 10.25373 37.00190 26.11304 1.000 41.99263 239 VAL A O 1
ATOM 925 N N . CYS A 1 137 ? 8.06068 37.23880 25.62172 1.000 43.55683 240 CYS A N 1
ATOM 926 C CA . CYS A 1 137 ? 7.76333 37.84794 26.91463 1.000 44.24626 240 CYS A CA 1
ATOM 927 C C . CYS A 1 137 ? 6.33475 37.52375 27.33160 1.000 45.51585 240 CYS A C 1
ATOM 928 O O . CYS A 1 137 ? 5.49976 37.15260 26.51112 1.000 43.85193 240 CYS A O 1
ATOM 931 N N . ILE A 1 138 ? 6.06382 37.65890 28.63068 1.000 47.76532 241 ILE A N 1
ATOM 932 C CA . ILE A 1 138 ? 4.68683 37.52965 29.10028 1.000 50.23900 241 ILE A CA 1
ATOM 933 C C . ILE A 1 138 ? 3.86553 38.64811 28.48284 1.000 52.17796 241 ILE A C 1
ATOM 934 O O . ILE A 1 138 ? 4.24716 39.82636 28.54191 1.000 54.43972 241 ILE A O 1
ATOM 939 N N . SER A 1 139 ? 2.73148 38.28821 27.89505 1.000 51.84248 242 SER A N 1
ATOM 940 C CA . SER A 1 139 ? 1.84120 39.27756 27.29905 1.000 56.86839 242 SER A CA 1
ATOM 941 C C . SER A 1 139 ? 0.99269 39.89255 28.40251 1.000 63.38502 242 SER A C 1
ATOM 942 O O . SER A 1 139 ? 0.30407 39.17543 29.13800 1.000 63.70201 242 SER A O 1
ATOM 945 N N . VAL A 1 140 ? 1.09173 41.21233 28.56360 1.000 68.65763 243 VAL A N 1
ATOM 946 C CA . VAL A 1 140 ? 0.35549 41.94760 29.58079 1.000 72.48562 243 VAL A CA 1
ATOM 947 C C . VAL A 1 140 ? -0.40447 43.06827 28.88564 1.000 75.27262 243 VAL A C 1
ATOM 948 O O . VAL A 1 140 ? -0.18849 43.36182 27.71117 1.000 73.86455 243 VAL A O 1
ATOM 952 N N . ALA A 1 141 ? -1.33131 43.67093 29.61771 1.000 86.52767 244 ALA A N 1
ATOM 953 C CA . ALA A 1 141 ? -2.10389 44.77130 29.06546 1.000 88.75402 244 ALA A CA 1
ATOM 954 C C . ALA A 1 141 ? -1.36004 46.08660 29.27242 1.000 90.77128 244 ALA A C 1
ATOM 955 O O . ALA A 1 141 ? -0.50409 46.21464 30.15451 1.000 87.98566 244 ALA A O 1
ATOM 957 N N . ASN A 1 142 ? -1.68620 47.06697 28.42992 1.000 89.27839 245 ASN A N 1
ATOM 958 C CA . ASN A 1 142 ? -1.10694 48.39830 28.54017 1.000 82.91091 245 ASN A CA 1
ATOM 959 C C . ASN A 1 142 ? -1.83357 49.17543 29.63550 1.000 89.44536 245 ASN A C 1
ATOM 960 O O . ASN A 1 142 ? -2.64943 48.63415 30.38778 1.000 92.68065 245 ASN A O 1
ATOM 965 N N . ASN A 1 143 ? -1.55019 50.47052 29.72636 1.000 97.35581 246 ASN A N 1
ATOM 966 C CA . ASN A 1 143 ? -2.13260 51.31391 30.75846 1.000 97.54494 246 ASN A CA 1
ATOM 967 C C . ASN A 1 143 ? -2.84898 52.51846 30.14166 1.000 101.07077 246 ASN A C 1
ATOM 968 O O . ASN A 1 143 ? -4.05782 52.47882 29.88818 1.000 109.09240 246 ASN A O 1
#

GO terms:
  GO:0005515 protein binding (F, IPI)
  GO:0005634 nucleus (C, IDA)
  GO:0071013 catalytic step 2 spliceosome (C, IDA)
  GO:0005737 cytoplasm (C, EXP)
  GO:0000398 mRNA splicing, via spliceosome (P, IC)
  GO:0005654 nucleoplasm (C, TAS)
  GO:0005654 nucleoplasm (C, IDA)
  GO:1990904 ribonucleoprotein complex (C, IDA)
  GO:0003723 RNA binding (F, HDA)

B-factor: mean 63.49, std 15.64, range [38.54, 123.25]

Sequence (127 aa):
SGPDEAKIKALLERTGYTLDVTTGQRKYGGPPPDSVYSGVQPGIGTEVFVGKIPRDLYEDELVPLFEKAGPIWDLRLMMDPLSGQNRGYAFITFCGKEAAQEAVKLCDSYEIRPGKHLGVCISVANN

Organism: Homo sapiens (NCBI:txid9606)

Foldseek 3Di:
DADDPVLVVVVCVVQVWDWDDDQFKIKTAQAGPVVQPDDDFDDAQQKKKKFQAPFADDCSQVVVQLCVLPDWRMKIFTPDNVPNTTPGIIMTGHPDNSSLVSCQVRQAQNCSDVPTHMHMDGDDDDD

Secondary structure (DSSP, 8-state):
----HHHHHHHHHHH---EEEETTEEEEESSPPTTT--SSPP-TT-EEEEE---TT--HHHHHHHHTTTS-EEEEEEEE-TTTSSEEEEEEEEESSHHHHHHHHHHHTT-EEETTEE-EEEE-----

InterPro domains:
  IPR000504 RNA recognition motif domain [PF00076] (167-231)
  IPR000504 RNA recognition motif domain [PF00076] (248-310)
  IPR000504 RNA recognition motif domain [PF00076] (343-404)
  IPR000504 RNA recognition motif domain [PS50102] (165-244)
  IPR000504 RNA recognition motif domain [PS50102] (246-328)
  IPR000504 RNA recognition motif domain [PS50102] (341-411)
  IPR000504 RNA recognition motif domain [SM00360] (166-240)
  IPR000504 RNA recognition motif domain [SM00360] (247-324)
  IPR000504 RNA recognition motif domain [SM00360] (342-407)
  IPR006535 HnRNP R/Q splicing factor [TIGR01648] (106-628)
  IPR012677 Nucleotide-binding alpha-beta plait domain superfamily [G3DSA:3.30.70.330] (101-245)
  IPR012677 Nucleotide-binding alpha-beta plait domain superfamily [G3DSA:3.30.70.330] (246-327)
  IPR012677 Nucleotide-binding alpha-beta plait domain superfamily [G3DSA:3.30.70.330] (333-431)
  IPR034410 Heterogeneous nuclear ribonucleoprotein R, RNA recognition motif 1 [cd12482] 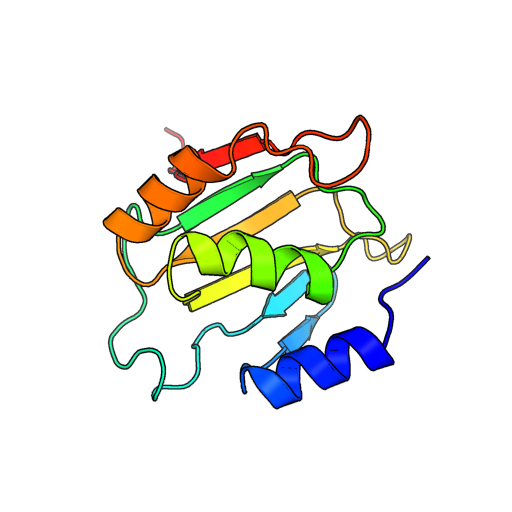(164-242)
  IPR034411 Heterogeneous nuclear ribonucleoprotein R, RNA recognition motif 2 [cd12488] (244-328)
  IPR035979 RNA-binding domain superfamily [SSF54928] (143-241)
  IPR035979 RNA-binding domain superfamily [SSF54928] (247-333)
  IPR035979 RNA-binding domain superfamily [SSF54928] (323-414)
  IPR041337 Heterogeneous nuclear ribonucleoprotein Q acidic domain [PF18360] (37-106)

Radius of gyration: 13.78 Å; Cα contacts (8 Å, |Δi|>4): 246; chains: 1; bounding box: 33×38×35 Å

Solvent-accessible surface area: 7029 Å² total; per-residue (Å²): 128,34,38,69,116,74,121,5,144,60,5,46,143,155,34,49,11,74,32,66,99,84,125,15,43,16,47,0,0,15,94,7,37,111,106,59,50,88,58,130,107,16,52,151,19,8,44,0,70,0,4,137,3,14,133,63,0,5,0,35,64,0,0,47,19,0,62,158,13,13,66,0,21,8,0,52,0,41,21,42,83,177,69,38,50,1,98,8,72,0,50,0,6,0,33,27,114,150,15,0,94,58,0,40,163,88,1,68,70,96,89,26,67,123,54,111,83,1,16,6,65,48,30,116,96,152,202